Protein AF-A4AQG1-F1 (afdb_monomer_lite)

Radius of gyration: 11.4 Å; chains: 1; bounding box: 29×22×27 Å

Secondary structure (DSSP, 8-state):
-PPP-HHHHHHHHTGGG-TTEEEEEETTEEEEEEE-TTS-EEEEEEESSHHHHHHHHHHTT-

Sequence (62 aa):
MNKLNTTEREIIGQFIHLKYLKFEINNGSYTVSLNDLSGYDIVRGYGNTIIEAINDMHRGLI

Structure (mmCIF, N/CA/C/O backbone):
data_AF-A4AQG1-F1
#
_entry.id   AF-A4AQG1-F1
#
loop_
_atom_site.group_PDB
_atom_site.id
_atom_site.type_symbol
_atom_site.label_atom_id
_atom_site.label_alt_id
_atom_site.label_comp_id
_atom_site.label_asym_id
_atom_site.label_entity_id
_atom_site.label_seq_id
_atom_site.pdbx_PDB_ins_code
_atom_site.Cartn_x
_atom_site.Cartn_y
_atom_site.Cartn_z
_atom_site.occupancy
_atom_site.B_iso_or_equiv
_atom_site.auth_seq_id
_atom_site.auth_comp_id
_atom_site.auth_asym_id
_atom_site.auth_atom_id
_atom_site.pdbx_PDB_model_num
ATOM 1 N N . MET A 1 1 ? -17.487 5.287 7.857 1.00 54.47 1 MET A N 1
ATOM 2 C CA . MET A 1 1 ? -16.046 4.961 7.947 1.00 54.47 1 MET A CA 1
ATOM 3 C C . MET A 1 1 ? -15.897 3.721 8.808 1.00 54.47 1 MET A C 1
ATOM 5 O O . MET A 1 1 ? -16.353 3.753 9.946 1.00 54.47 1 MET A O 1
ATOM 9 N N . ASN A 1 2 ? -15.322 2.641 8.274 1.00 60.06 2 ASN A N 1
ATOM 10 C CA . ASN A 1 2 ? -14.946 1.487 9.094 1.00 60.06 2 ASN A CA 1
ATOM 11 C C . ASN A 1 2 ? -13.816 1.892 10.048 1.00 60.06 2 ASN A C 1
ATOM 13 O O . ASN A 1 2 ? -12.936 2.675 9.691 1.00 60.06 2 ASN A O 1
ATOM 17 N N . LYS A 1 3 ? -13.882 1.413 11.290 1.00 72.19 3 LYS A N 1
ATOM 18 C CA . LYS A 1 3 ? -12.891 1.720 12.322 1.00 72.19 3 LYS A CA 1
ATOM 19 C C . LYS A 1 3 ? -11.616 0.929 12.023 1.00 72.19 3 LYS A C 1
ATOM 21 O O . LYS A 1 3 ? -11.672 -0.295 11.996 1.00 72.19 3 LYS A O 1
ATOM 26 N N . LEU A 1 4 ? -10.500 1.631 11.826 1.00 77.69 4 LEU A N 1
ATOM 27 C CA . LEU A 1 4 ? -9.199 1.005 11.579 1.00 77.69 4 LEU A CA 1
ATOM 28 C C . LEU A 1 4 ? -8.791 0.110 12.755 1.00 77.69 4 LEU A C 1
ATOM 30 O O . LEU A 1 4 ? -8.922 0.502 13.925 1.00 77.69 4 LEU A O 1
ATOM 34 N N . ASN A 1 5 ? -8.263 -1.070 12.450 1.00 86.38 5 ASN A N 1
ATOM 35 C CA . ASN A 1 5 ? -7.682 -1.964 13.441 1.00 86.38 5 ASN A CA 1
ATOM 36 C C . ASN A 1 5 ? -6.288 -1.465 13.890 1.00 86.38 5 ASN A C 1
ATOM 38 O O . ASN A 1 5 ? -5.789 -0.427 13.448 1.00 86.38 5 ASN A O 1
ATOM 42 N N . THR A 1 6 ? -5.687 -2.130 14.877 1.00 88.94 6 THR A N 1
ATOM 43 C CA . THR A 1 6 ? -4.382 -1.721 15.432 1.00 88.94 6 THR A CA 1
ATOM 44 C C . THR A 1 6 ? -3.270 -1.790 14.387 1.00 88.94 6 THR A C 1
ATOM 46 O O . THR A 1 6 ? -2.549 -0.813 14.216 1.00 88.94 6 THR A O 1
ATOM 49 N N . THR A 1 7 ? -3.202 -2.880 13.6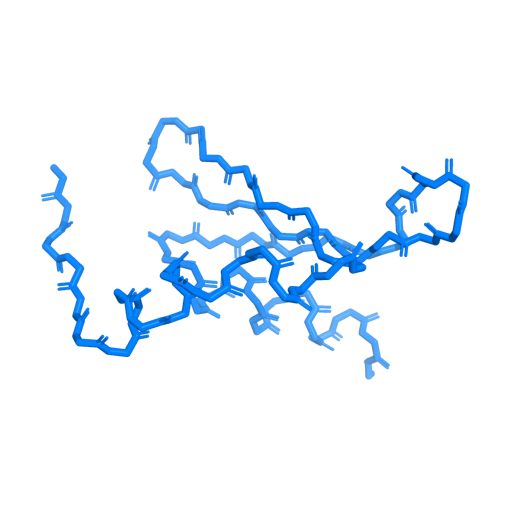25 1.00 84.81 7 THR A N 1
ATOM 50 C CA . THR A 1 7 ? -2.196 -3.094 12.577 1.00 84.81 7 THR A CA 1
ATOM 51 C C . THR A 1 7 ? -2.285 -2.044 11.472 1.00 84.81 7 THR A C 1
ATOM 53 O O . THR A 1 7 ? -1.274 -1.487 11.057 1.00 84.81 7 THR A O 1
ATOM 56 N N . GLU A 1 8 ? -3.494 -1.711 11.020 1.00 84.75 8 GLU A N 1
ATOM 57 C CA . GLU A 1 8 ? -3.696 -0.678 9.997 1.00 84.75 8 GLU A CA 1
ATOM 58 C C . GLU A 1 8 ? -3.207 0.692 10.471 1.00 84.75 8 GLU A C 1
ATOM 60 O O . GLU A 1 8 ? -2.595 1.432 9.705 1.00 84.75 8 GLU A O 1
ATOM 65 N N . ARG A 1 9 ? -3.440 1.026 11.746 1.00 86.31 9 ARG A N 1
ATOM 66 C CA . ARG A 1 9 ? -2.973 2.285 12.341 1.00 86.31 9 ARG A CA 1
ATOM 67 C C . ARG A 1 9 ? -1.459 2.349 12.448 1.00 86.31 9 ARG A C 1
ATOM 69 O O . ARG A 1 9 ? -0.893 3.402 12.177 1.00 86.31 9 ARG A O 1
ATOM 76 N N . GLU A 1 10 ? -0.818 1.246 12.817 1.00 84.56 10 GLU A N 1
ATOM 77 C CA . GLU A 1 10 ? 0.641 1.156 12.851 1.00 84.56 10 GLU A CA 1
ATOM 78 C C . GLU A 1 10 ? 1.229 1.342 11.453 1.00 84.56 10 GLU A C 1
ATOM 80 O O . GLU A 1 10 ? 2.112 2.171 11.275 1.00 84.56 10 GLU A O 1
ATOM 85 N N . ILE A 1 11 ? 0.687 0.662 10.442 1.00 82.62 11 ILE A N 1
ATOM 86 C CA . ILE A 1 11 ? 1.146 0.794 9.054 1.00 82.62 11 ILE A CA 1
ATOM 87 C C . ILE A 1 11 ? 0.980 2.231 8.546 1.00 82.62 11 ILE A C 1
ATOM 89 O O . ILE A 1 11 ? 1.934 2.801 8.018 1.00 82.62 11 ILE A O 1
ATOM 93 N N . ILE A 1 12 ? -0.188 2.846 8.768 1.00 80.12 12 ILE A N 1
ATOM 94 C CA . ILE A 1 12 ? -0.445 4.247 8.398 1.00 80.12 12 ILE A CA 1
ATOM 95 C C . ILE A 1 12 ? 0.522 5.196 9.115 1.00 80.12 12 ILE A C 1
ATOM 97 O O . ILE A 1 12 ? 1.065 6.111 8.497 1.00 80.12 12 ILE A O 1
ATOM 101 N N . GLY A 1 13 ? 0.785 4.961 10.404 1.00 83.00 13 GLY A N 1
ATOM 102 C CA . GLY A 1 13 ? 1.739 5.747 11.188 1.00 83.00 13 GLY A CA 1
ATOM 103 C C . GLY A 1 13 ? 3.183 5.659 10.682 1.00 83.00 13 GLY A C 1
ATOM 104 O O . GLY A 1 13 ? 3.986 6.534 10.990 1.00 83.00 13 GLY A O 1
ATOM 105 N N . GLN A 1 14 ? 3.505 4.640 9.883 1.00 82.75 14 GLN A N 1
ATOM 106 C CA . GLN A 1 14 ? 4.847 4.376 9.364 1.00 82.75 14 GLN A CA 1
ATOM 107 C C . GLN A 1 14 ? 4.991 4.697 7.864 1.00 82.75 14 GLN A C 1
ATOM 109 O O . GLN A 1 14 ? 6.066 4.477 7.306 1.00 82.75 14 GLN A O 1
ATOM 114 N N . PHE A 1 15 ? 3.966 5.249 7.193 1.00 82.38 15 PHE A N 1
ATOM 115 C CA . PHE A 1 15 ? 4.003 5.555 5.748 1.00 82.38 15 PHE A CA 1
ATOM 116 C C . PHE A 1 15 ? 5.212 6.387 5.319 1.00 82.38 15 PHE A C 1
ATOM 118 O O . PHE A 1 15 ? 5.747 6.170 4.235 1.00 82.38 15 PHE A O 1
ATOM 125 N N . ILE A 1 16 ? 5.696 7.282 6.185 1.00 78.50 16 ILE A N 1
ATOM 126 C CA . ILE A 1 16 ? 6.879 8.111 5.910 1.00 78.50 16 ILE A CA 1
ATOM 127 C C . ILE A 1 16 ? 8.151 7.284 5.657 1.00 78.50 16 ILE A C 1
ATOM 129 O O . ILE A 1 16 ? 9.079 7.762 5.008 1.00 78.50 16 ILE A O 1
ATOM 133 N N . HIS A 1 17 ? 8.206 6.046 6.155 1.00 86.56 17 HIS A N 1
ATOM 134 C CA . HIS A 1 17 ? 9.340 5.140 5.980 1.00 86.56 17 HIS A CA 1
ATOM 135 C C . HIS A 1 17 ? 9.200 4.249 4.738 1.00 86.56 17 HIS A C 1
ATOM 137 O O . HIS A 1 17 ? 10.183 3.661 4.283 1.00 86.56 17 HIS A O 1
ATOM 143 N N . LEU A 1 18 ? 8.009 4.181 4.141 1.00 88.38 18 LEU A N 1
ATOM 144 C CA . LEU A 1 18 ? 7.699 3.356 2.975 1.00 88.38 18 LEU A CA 1
ATOM 145 C C . LEU A 1 18 ? 7.887 4.157 1.678 1.00 88.38 18 LEU A C 1
ATOM 147 O O . LEU A 1 18 ? 6.977 4.278 0.871 1.00 88.38 18 LEU A O 1
ATOM 151 N N . LYS A 1 19 ? 9.094 4.697 1.465 1.00 87.12 19 LYS A N 1
ATOM 152 C CA . LYS A 1 19 ? 9.431 5.642 0.373 1.00 87.12 19 LYS A CA 1
ATOM 153 C C . LYS A 1 19 ? 9.130 5.175 -1.058 1.00 87.12 19 LYS A C 1
ATOM 155 O O . LYS A 1 19 ? 9.095 6.001 -1.962 1.00 87.12 19 LYS A O 1
ATOM 160 N N . TYR A 1 20 ? 8.972 3.871 -1.269 1.00 91.06 20 TYR A N 1
ATOM 161 C CA . TYR A 1 20 ? 8.670 3.282 -2.578 1.00 91.06 20 TYR A CA 1
ATOM 162 C C . TYR A 1 20 ? 7.207 2.873 -2.713 1.00 91.06 20 TYR A C 1
ATOM 1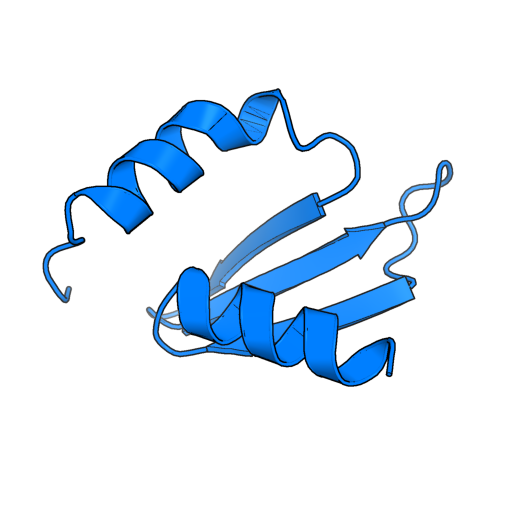64 O O . TYR A 1 20 ? 6.832 2.309 -3.732 1.00 91.06 20 TYR A O 1
ATOM 172 N N . LEU A 1 21 ? 6.386 3.134 -1.696 1.00 92.56 21 LEU A N 1
ATOM 173 C CA . LEU A 1 21 ? 4.957 2.890 -1.738 1.00 92.56 21 LEU A CA 1
ATOM 174 C C . LEU A 1 21 ? 4.213 4.220 -1.744 1.00 92.56 21 LEU A C 1
ATOM 176 O O . LEU A 1 21 ? 4.442 5.092 -0.905 1.00 92.56 21 LEU A O 1
ATOM 180 N N . LYS A 1 22 ? 3.288 4.356 -2.685 1.00 92.12 22 LYS A N 1
ATOM 181 C CA . LYS A 1 22 ? 2.318 5.444 -2.719 1.00 92.12 22 LYS A CA 1
ATOM 182 C C . LYS A 1 22 ? 0.986 4.922 -2.201 1.00 92.12 22 LYS A C 1
ATOM 184 O O . LYS A 1 22 ? 0.521 3.875 -2.637 1.00 92.12 22 LYS A O 1
ATOM 189 N N . PHE A 1 23 ? 0.377 5.670 -1.288 1.00 91.44 23 PHE A N 1
ATOM 190 C CA . PHE A 1 23 ? -0.906 5.333 -0.677 1.00 91.44 23 PHE A CA 1
ATOM 191 C C . PHE A 1 23 ? -1.945 6.385 -1.051 1.00 91.44 23 PHE A C 1
ATOM 193 O O . PHE A 1 23 ? -1.721 7.581 -0.864 1.00 91.44 23 PHE A O 1
ATOM 200 N N . GLU A 1 24 ? -3.090 5.943 -1.559 1.00 91.69 24 GLU A N 1
ATOM 201 C CA . GLU A 1 24 ? -4.194 6.806 -1.974 1.00 91.69 24 GLU A CA 1
ATOM 202 C C . GLU A 1 24 ? -5.504 6.311 -1.358 1.00 91.69 24 GLU A C 1
ATOM 204 O O . GLU A 1 24 ? -5.732 5.107 -1.223 1.00 91.69 24 GLU A O 1
ATOM 209 N N . ILE A 1 25 ? -6.370 7.252 -0.975 1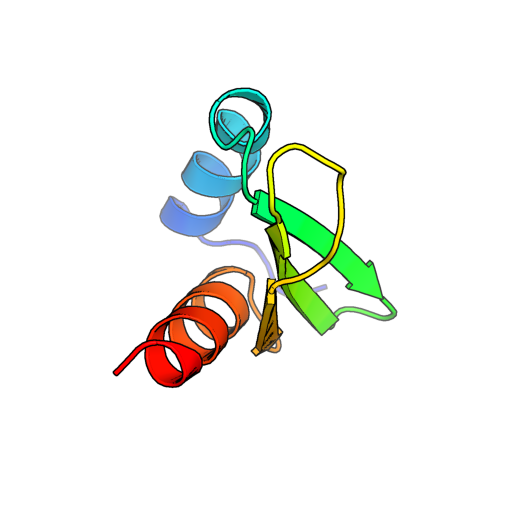.00 90.38 25 ILE A N 1
ATOM 210 C CA . ILE A 1 25 ? -7.691 6.965 -0.411 1.00 90.38 25 ILE A CA 1
ATOM 211 C C . ILE A 1 25 ? -8.729 7.712 -1.242 1.00 90.38 25 ILE A C 1
ATOM 213 O O . ILE A 1 25 ? -8.738 8.940 -1.253 1.00 90.38 25 ILE A O 1
ATOM 217 N N . ASN A 1 26 ? -9.629 6.976 -1.894 1.00 87.81 26 ASN A N 1
ATOM 218 C CA . ASN A 1 26 ? -10.700 7.531 -2.720 1.00 87.81 26 ASN A CA 1
ATOM 219 C C . ASN A 1 26 ? -12.042 6.917 -2.317 1.00 87.81 26 ASN A C 1
ATOM 221 O O . ASN A 1 26 ? -12.228 5.708 -2.415 1.00 87.81 26 ASN A O 1
ATOM 225 N N . ASN A 1 27 ? -12.994 7.737 -1.861 1.00 85.94 27 ASN A N 1
ATOM 226 C CA . ASN A 1 27 ? -14.351 7.308 -1.480 1.00 85.94 27 ASN A CA 1
ATOM 227 C C . ASN A 1 27 ? -14.405 6.094 -0.522 1.00 85.94 27 ASN A C 1
ATOM 229 O O . ASN A 1 27 ? -15.321 5.280 -0.591 1.00 85.94 27 ASN A O 1
ATOM 233 N N . GLY A 1 28 ? -13.426 5.965 0.381 1.00 83.88 28 GLY A N 1
ATOM 234 C CA . GLY A 1 28 ? -13.338 4.843 1.326 1.00 83.88 28 GLY A CA 1
ATOM 235 C C . GLY A 1 28 ? -12.694 3.571 0.766 1.00 83.88 28 GLY A C 1
ATOM 236 O O . GLY A 1 28 ? -12.581 2.596 1.500 1.00 83.88 28 GLY A O 1
ATOM 237 N N . SER A 1 29 ? -12.243 3.593 -0.489 1.00 91.19 29 SER A N 1
ATOM 238 C CA . SER A 1 29 ? -11.349 2.587 -1.064 1.00 91.19 29 SER A CA 1
ATOM 239 C C . SER A 1 29 ? -9.890 3.025 -0.948 1.00 91.19 29 SER A C 1
ATOM 241 O O . SER A 1 29 ? -9.586 4.223 -0.944 1.00 91.19 29 SER A O 1
ATOM 243 N N . TYR A 1 30 ? -9.001 2.045 -0.853 1.00 93.62 30 TYR A N 1
ATOM 244 C CA . TYR A 1 30 ? -7.560 2.213 -0.755 1.00 93.62 30 TYR A CA 1
ATOM 245 C C . TYR A 1 30 ? -6.896 1.748 -2.045 1.00 93.62 30 TYR A C 1
ATOM 247 O O . TYR A 1 30 ? -7.260 0.724 -2.627 1.00 93.62 30 TYR A O 1
ATOM 255 N N . THR A 1 31 ? -5.894 2.502 -2.477 1.00 95.44 31 THR A N 1
ATOM 256 C CA . THR A 1 31 ? -4.980 2.114 -3.550 1.00 95.44 31 THR A CA 1
ATOM 257 C C . THR A 1 31 ? -3.558 2.208 -3.025 1.00 95.44 31 THR A C 1
ATOM 259 O O . THR A 1 31 ? -3.196 3.197 -2.383 1.00 95.44 31 THR A O 1
ATOM 262 N N . VAL A 1 32 ? -2.766 1.167 -3.273 1.00 95.19 32 VAL A N 1
ATOM 263 C CA . VAL A 1 32 ? -1.338 1.138 -2.949 1.00 95.19 32 VAL A CA 1
ATOM 264 C C . VAL A 1 32 ? -0.556 0.839 -4.212 1.00 95.19 32 VAL A C 1
ATOM 266 O O . VAL A 1 32 ? -0.821 -0.162 -4.873 1.00 95.19 32 VAL A O 1
ATOM 269 N N . SER A 1 33 ? 0.399 1.702 -4.540 1.00 95.94 33 SER A N 1
ATOM 270 C CA . SER A 1 33 ? 1.274 1.535 -5.698 1.00 95.94 33 SER A CA 1
ATOM 271 C C . SER A 1 33 ? 2.716 1.331 -5.250 1.00 95.94 33 SER A C 1
ATOM 273 O O . SER A 1 33 ? 3.196 2.067 -4.389 1.00 95.94 33 SER A O 1
ATOM 275 N N . LEU A 1 34 ? 3.416 0.372 -5.855 1.00 95.62 34 LEU A N 1
ATOM 276 C CA . LEU A 1 34 ? 4.877 0.311 -5.821 1.00 95.62 34 LEU A CA 1
ATOM 277 C C . LEU A 1 34 ? 5.425 1.258 -6.882 1.00 95.62 34 LEU A C 1
ATOM 279 O O . LEU A 1 34 ? 5.096 1.099 -8.056 1.00 95.62 34 LEU A O 1
ATOM 283 N N . ASN A 1 35 ? 6.294 2.181 -6.488 1.00 93.31 35 ASN A N 1
ATOM 284 C CA . ASN A 1 35 ? 6.839 3.200 -7.371 1.00 93.31 35 ASN A CA 1
ATOM 285 C C . ASN A 1 35 ? 8.334 2.997 -7.607 1.00 93.31 35 ASN A C 1
ATOM 287 O O . ASN A 1 35 ? 9.085 2.639 -6.694 1.00 93.31 35 ASN A O 1
ATOM 291 N N . ASP A 1 36 ? 8.769 3.262 -8.836 1.00 88.12 36 ASP A N 1
ATOM 292 C CA . ASP A 1 36 ? 10.188 3.324 -9.164 1.00 88.12 36 ASP A CA 1
ATOM 293 C C . ASP A 1 36 ? 10.843 4.609 -8.617 1.00 88.12 36 ASP A C 1
ATOM 295 O O . ASP A 1 36 ? 10.199 5.488 -8.037 1.00 88.12 36 ASP A O 1
ATOM 299 N N . LEU A 1 37 ? 12.158 4.735 -8.815 1.00 86.62 37 LEU A N 1
ATOM 300 C CA . LEU A 1 37 ? 12.918 5.917 -8.387 1.00 86.62 37 LEU A CA 1
ATOM 301 C C . LEU A 1 37 ? 12.518 7.207 -9.125 1.00 86.62 37 LEU A C 1
ATOM 303 O O . LEU A 1 37 ? 12.857 8.294 -8.662 1.00 86.62 37 LEU A O 1
ATOM 307 N N . SER A 1 38 ? 11.817 7.092 -10.252 1.00 87.94 38 SER A N 1
ATOM 308 C CA . SER A 1 38 ? 11.324 8.210 -11.059 1.00 87.94 38 SER A CA 1
ATOM 309 C C . SER A 1 38 ? 9.888 8.610 -10.685 1.00 87.94 38 SER A C 1
ATOM 311 O O . SER A 1 38 ? 9.387 9.613 -11.192 1.00 87.94 38 SER A O 1
ATOM 313 N N . GLY A 1 39 ? 9.228 7.850 -9.803 1.00 82.88 39 GLY A N 1
ATOM 314 C CA . GLY A 1 39 ? 7.849 8.069 -9.375 1.00 82.88 39 GLY A CA 1
ATOM 315 C C . GLY A 1 39 ? 6.788 7.405 -10.258 1.00 82.88 39 GLY A C 1
ATOM 316 O O . GLY A 1 39 ? 5.610 7.714 -10.087 1.00 82.88 39 GLY A O 1
ATOM 317 N N . TYR A 1 40 ? 7.168 6.515 -11.180 1.00 89.00 40 TYR A N 1
ATOM 318 C CA . TYR A 1 40 ? 6.213 5.729 -11.961 1.00 89.00 40 TYR A CA 1
ATOM 319 C C . TYR A 1 40 ? 5.694 4.541 -11.156 1.00 89.00 40 TYR A C 1
ATOM 321 O O . TYR A 1 40 ? 6.472 3.777 -10.585 1.00 89.00 40 TYR A O 1
ATOM 329 N N . ASP A 1 41 ? 4.375 4.363 -11.171 1.00 92.19 41 ASP A N 1
ATOM 330 C CA . ASP A 1 41 ? 3.712 3.215 -10.565 1.00 92.19 41 ASP A CA 1
ATOM 331 C C . ASP A 1 41 ? 4.020 1.945 -11.384 1.00 92.19 41 ASP A C 1
ATOM 333 O O . ASP A 1 41 ? 3.607 1.817 -12.537 1.00 92.19 41 ASP A O 1
ATOM 337 N N . ILE A 1 42 ? 4.740 1.005 -10.776 1.00 93.38 42 ILE A N 1
ATOM 338 C CA . ILE A 1 42 ? 5.121 -0.292 -11.351 1.00 93.38 42 ILE A CA 1
ATOM 339 C C . ILE A 1 42 ? 3.953 -1.274 -11.247 1.00 93.38 42 ILE A C 1
ATOM 341 O O . ILE A 1 42 ? 3.564 -1.908 -12.225 1.00 93.38 42 ILE A O 1
ATOM 345 N N . VAL A 1 43 ? 3.392 -1.402 -10.044 1.00 9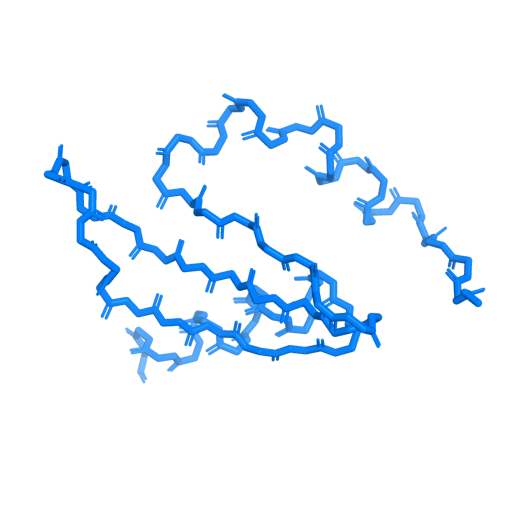6.00 43 VAL A N 1
ATOM 346 C CA . VAL A 1 43 ? 2.252 -2.274 -9.747 1.00 96.00 43 VAL A CA 1
ATOM 347 C C . VAL A 1 43 ? 1.323 -1.565 -8.777 1.00 96.00 43 VAL A C 1
ATOM 349 O O . VAL A 1 43 ? 1.774 -0.829 -7.901 1.00 96.00 43 VAL A O 1
ATOM 352 N N . ARG A 1 44 ? 0.021 -1.783 -8.948 1.00 96.94 44 ARG A N 1
ATOM 353 C CA . ARG A 1 44 ? -1.033 -1.215 -8.109 1.00 96.94 44 ARG A CA 1
ATOM 354 C C . ARG A 1 44 ? -1.850 -2.330 -7.489 1.00 96.94 44 ARG A C 1
ATOM 356 O O . ARG A 1 44 ? -2.110 -3.331 -8.149 1.00 96.94 44 ARG A O 1
ATOM 363 N N . GLY A 1 45 ? -2.272 -2.116 -6.255 1.00 97.06 45 GLY A N 1
ATOM 364 C CA . GLY A 1 45 ? -3.244 -2.948 -5.572 1.00 97.06 45 GLY A CA 1
ATOM 365 C C . GLY A 1 45 ? -4.401 -2.132 -5.028 1.00 97.06 45 GLY A C 1
ATOM 366 O O . GLY A 1 45 ? -4.257 -0.949 -4.699 1.00 97.06 45 GLY A O 1
ATOM 367 N N . TYR A 1 46 ? -5.551 -2.785 -4.936 1.00 96.56 46 TYR A N 1
ATOM 368 C CA . TYR A 1 46 ? -6.823 -2.175 -4.580 1.00 96.56 46 TYR A CA 1
ATOM 369 C C . TYR A 1 46 ? -7.482 -2.918 -3.421 1.00 96.56 46 TYR A C 1
ATOM 371 O O . TYR A 1 46 ? -7.383 -4.137 -3.302 1.00 96.56 46 TYR A O 1
ATOM 379 N N . GLY A 1 47 ? -8.190 -2.186 -2.564 1.00 95.00 47 GLY A N 1
ATOM 380 C CA . GLY A 1 47 ? -8.885 -2.796 -1.436 1.00 95.00 47 GLY A CA 1
ATOM 381 C C . GLY A 1 47 ? -9.840 -1.854 -0.720 1.00 95.00 47 GLY A C 1
ATOM 382 O O . GLY A 1 47 ? -9.775 -0.635 -0.866 1.00 95.00 47 GLY A O 1
ATOM 383 N N . ASN A 1 48 ? -10.719 -2.424 0.097 1.00 93.50 48 ASN A N 1
ATOM 384 C CA . ASN A 1 48 ? -11.542 -1.676 1.049 1.00 93.50 48 ASN A CA 1
ATOM 385 C C . ASN A 1 48 ? -10.775 -1.376 2.346 1.00 93.50 48 ASN A C 1
ATOM 387 O O . ASN A 1 48 ?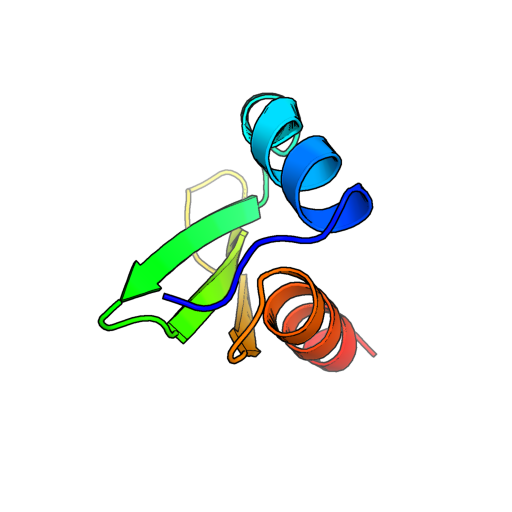 -11.218 -0.565 3.159 1.00 93.50 48 ASN A O 1
ATOM 391 N N . THR A 1 49 ? -9.614 -2.008 2.529 1.00 91.19 49 THR A N 1
ATOM 392 C CA . THR A 1 49 ? -8.641 -1.703 3.580 1.00 91.19 49 THR A CA 1
ATOM 393 C C . THR A 1 49 ? -7.248 -1.496 2.994 1.00 91.19 49 THR A C 1
ATOM 395 O O . THR A 1 49 ? -6.942 -1.945 1.887 1.00 91.19 49 THR A O 1
ATOM 398 N N . ILE A 1 50 ? -6.371 -0.851 3.766 1.00 90.81 50 ILE A N 1
ATOM 399 C CA . ILE A 1 50 ? -4.961 -0.684 3.393 1.00 90.81 50 ILE A CA 1
ATOM 400 C C . ILE A 1 50 ? -4.262 -2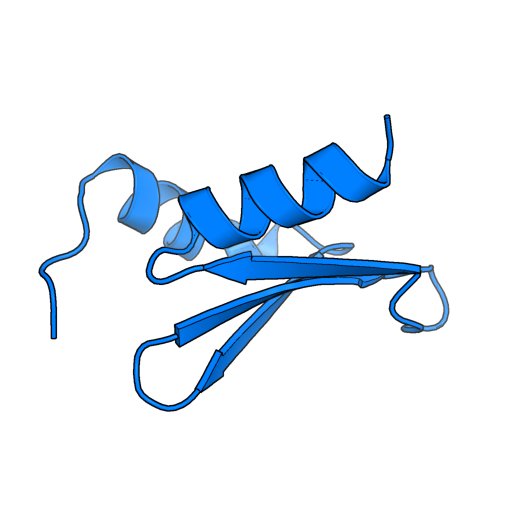.045 3.226 1.00 90.81 50 ILE A C 1
ATOM 402 O O . ILE A 1 50 ? -3.440 -2.208 2.332 1.00 90.81 50 ILE A O 1
ATOM 406 N N . ILE A 1 51 ? -4.622 -3.036 4.051 1.00 92.81 51 ILE A N 1
ATOM 407 C CA . ILE A 1 51 ? -4.050 -4.388 4.014 1.00 92.81 51 ILE A CA 1
ATOM 408 C C . ILE A 1 51 ? -4.482 -5.126 2.751 1.00 92.81 51 ILE A C 1
ATOM 410 O O . ILE A 1 51 ? -3.651 -5.751 2.100 1.00 92.81 51 ILE A O 1
ATOM 414 N N . GLU A 1 52 ? -5.766 -5.042 2.394 1.00 95.19 52 GLU A N 1
ATOM 415 C CA . GLU A 1 52 ? -6.273 -5.616 1.145 1.00 95.19 52 GLU A CA 1
ATOM 416 C C . GLU A 1 52 ? -5.535 -5.030 -0.057 1.00 95.19 52 GLU A C 1
ATOM 418 O O . GLU A 1 52 ? -5.031 -5.788 -0.880 1.00 95.19 52 GLU A O 1
ATOM 423 N N . ALA A 1 53 ? -5.377 -3.705 -0.103 1.00 95.56 53 ALA A N 1
ATOM 424 C CA . ALA A 1 53 ? -4.665 -3.042 -1.188 1.00 95.56 53 ALA A CA 1
ATOM 425 C C . ALA A 1 53 ? -3.172 -3.428 -1.250 1.00 95.56 53 ALA A C 1
ATOM 427 O O . ALA A 1 53 ? -2.648 -3.655 -2.337 1.00 95.56 53 ALA A O 1
ATOM 428 N N . ILE A 1 54 ? -2.487 -3.574 -0.107 1.00 94.44 54 ILE A N 1
ATOM 429 C CA . ILE A 1 54 ? -1.095 -4.065 -0.055 1.00 94.44 54 ILE A CA 1
ATOM 430 C C . ILE A 1 54 ? -0.999 -5.509 -0.566 1.00 94.44 54 ILE A C 1
ATOM 432 O O . ILE A 1 54 ? -0.111 -5.830 -1.353 1.00 94.44 54 ILE A O 1
ATOM 436 N N . ASN A 1 55 ? -1.903 -6.388 -0.132 1.00 95.62 55 ASN A N 1
ATOM 437 C CA . ASN A 1 55 ? -1.896 -7.792 -0.539 1.00 95.62 55 ASN A CA 1
ATOM 438 C C . ASN A 1 55 ? -2.214 -7.961 -2.028 1.00 95.62 55 ASN A C 1
ATOM 440 O O . ASN A 1 55 ? -1.580 -8.775 -2.696 1.00 95.62 55 ASN A O 1
ATOM 444 N N . ASP A 1 56 ? -3.160 -7.183 -2.552 1.00 97.38 56 ASP A N 1
ATOM 445 C CA . ASP A 1 56 ? -3.480 -7.164 -3.979 1.00 97.38 56 ASP A CA 1
ATOM 446 C C . ASP A 1 56 ? -2.286 -6.665 -4.809 1.00 97.38 56 ASP A C 1
ATOM 448 O O . ASP A 1 56 ? -1.915 -7.286 -5.803 1.00 97.38 56 ASP A O 1
ATOM 452 N N . MET A 1 57 ? -1.587 -5.626 -4.336 1.00 96.62 57 MET A N 1
ATOM 453 C CA . MET A 1 57 ? -0.358 -5.140 -4.968 1.00 96.62 57 MET A CA 1
ATOM 454 C C . MET A 1 57 ? 0.739 -6.219 -4.961 1.00 96.62 57 MET A C 1
ATOM 456 O O . MET A 1 57 ? 1.378 -6.452 -5.986 1.00 96.62 57 MET A O 1
ATOM 460 N N . HIS A 1 58 ? 0.948 -6.912 -3.833 1.00 95.19 58 HIS A N 1
ATOM 461 C CA . HIS A 1 58 ? 1.918 -8.011 -3.734 1.00 95.19 58 HIS A CA 1
ATOM 462 C C . HIS A 1 58 ? 1.587 -9.176 -4.667 1.00 95.19 58 HIS A C 1
ATOM 464 O O . HIS A 1 58 ? 2.500 -9.765 -5.242 1.00 95.19 58 HIS A O 1
ATOM 470 N N . ARG A 1 59 ? 0.302 -9.495 -4.854 1.00 95.62 59 ARG A N 1
ATOM 471 C CA . ARG A 1 59 ? -0.133 -10.526 -5.802 1.00 95.62 59 ARG A CA 1
ATOM 472 C C . ARG A 1 59 ? 0.303 -10.209 -7.234 1.00 95.62 59 ARG A C 1
ATOM 474 O O . ARG A 1 59 ? 0.571 -11.134 -7.985 1.00 95.62 59 ARG A O 1
ATOM 481 N N . GLY A 1 60 ? 0.402 -8.935 -7.611 1.00 91.06 60 GLY A N 1
ATOM 482 C CA . GLY A 1 60 ? 0.894 -8.530 -8.931 1.00 91.06 60 GLY A CA 1
ATOM 483 C C . GLY A 1 60 ? 2.401 -8.735 -9.152 1.00 91.06 60 GLY A C 1
ATOM 484 O O . GLY A 1 60 ? 2.874 -8.508 -10.263 1.00 91.06 60 GLY A O 1
ATOM 485 N N . LEU A 1 61 ? 3.154 -9.140 -8.122 1.00 89.31 61 LEU A N 1
ATOM 486 C CA . LEU A 1 61 ? 4.601 -9.388 -8.181 1.00 89.31 61 LEU A CA 1
ATOM 487 C C . LEU A 1 61 ? 4.970 -10.883 -8.201 1.00 89.31 61 LEU A C 1
ATOM 489 O O . LEU A 1 61 ? 6.159 -11.193 -8.299 1.00 89.31 61 LEU A O 1
ATOM 493 N N . ILE A 1 62 ? 3.990 -11.789 -8.076 1.00 82.50 62 ILE A N 1
ATOM 494 C CA . ILE A 1 62 ? 4.182 -13.249 -7.979 1.00 82.50 62 ILE A CA 1
ATOM 495 C C . ILE A 1 62 ? 3.428 -14.021 -9.059 1.00 82.50 62 ILE A C 1
ATOM 497 O O . ILE A 1 62 ? 2.326 -13.586 -9.459 1.00 82.50 62 ILE A O 1
#

pLDDT: mean 88.67, std 7.99, range [54.47, 97.38]

Foldseek 3Di:
DDDDDPVLVVCVVCVVVVVQWDWDADPQKIKIFGADPVGDGPFIAIDSGPVRRVVRRVVVVD